Protein AF-G6EKK3-F1 (afdb_monomer_lite)

Radius of gyration: 26.15 Å; chains: 1; bounding box: 68×59×56 Å

Structure (mmCIF, N/CA/C/O backbone):
data_AF-G6EKK3-F1
#
_entry.id   AF-G6EKK3-F1
#
loop_
_atom_site.group_PDB
_atom_site.id
_atom_site.type_symbol
_atom_site.label_atom_id
_atom_site.label_alt_id
_atom_site.label_comp_id
_atom_site.label_asym_id
_atom_site.label_entity_id
_atom_site.label_seq_id
_atom_site.pdbx_PDB_ins_code
_atom_site.Cartn_x
_atom_site.Cartn_y
_atom_site.Cartn_z
_atom_site.occupancy
_atom_site.B_iso_or_equiv
_atom_site.auth_seq_id
_atom_site.auth_comp_id
_atom_site.auth_asym_id
_atom_site.auth_atom_id
_atom_site.pdbx_PDB_model_num
ATOM 1 N N . MET A 1 1 ? 47.382 -38.729 -38.439 1.00 55.81 1 MET A N 1
ATOM 2 C CA . MET A 1 1 ? 46.776 -38.852 -37.089 1.00 55.81 1 MET A CA 1
ATOM 3 C C . MET A 1 1 ? 47.031 -37.644 -36.175 1.00 55.81 1 MET A C 1
ATOM 5 O O . MET A 1 1 ? 46.076 -37.179 -35.570 1.00 55.81 1 MET A O 1
ATOM 9 N N . ARG A 1 2 ? 48.251 -37.071 -36.107 1.00 56.81 2 ARG A N 1
ATOM 10 C CA . ARG A 1 2 ? 48.553 -35.862 -35.292 1.00 56.81 2 ARG A CA 1
ATOM 11 C C . ARG A 1 2 ? 47.675 -34.636 -35.602 1.00 56.81 2 ARG A C 1
ATOM 13 O O . ARG A 1 2 ? 47.200 -33.992 -34.679 1.00 56.81 2 ARG A O 1
ATOM 20 N N . LEU A 1 3 ? 47.408 -34.365 -36.882 1.00 59.78 3 LEU A N 1
ATOM 21 C CA . LEU A 1 3 ? 46.622 -33.201 -37.328 1.00 59.78 3 LEU A CA 1
ATOM 22 C C . LEU A 1 3 ? 45.152 -33.227 -36.872 1.00 59.78 3 LEU A C 1
ATOM 24 O O . LEU A 1 3 ? 44.585 -32.183 -36.572 1.00 59.78 3 LEU A O 1
ATOM 28 N N . GLN A 1 4 ? 44.540 -34.412 -36.777 1.00 59.12 4 GLN A N 1
ATOM 29 C CA . GLN A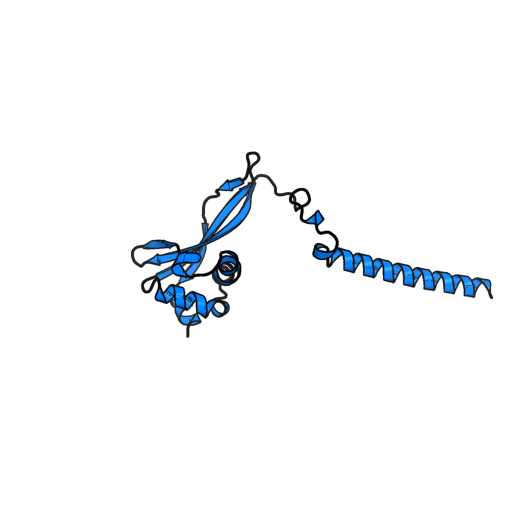 1 4 ? 43.169 -34.530 -36.269 1.00 59.12 4 GLN A CA 1
ATOM 30 C C . GLN A 1 4 ? 43.112 -34.319 -34.753 1.00 59.12 4 GLN A C 1
ATOM 32 O O . GLN A 1 4 ? 42.214 -33.640 -34.271 1.00 59.12 4 GLN A O 1
ATOM 37 N N . LEU A 1 5 ? 44.101 -34.825 -34.011 1.00 63.72 5 LEU A N 1
ATOM 38 C CA . LEU A 1 5 ? 44.211 -34.634 -32.561 1.00 63.72 5 LEU A CA 1
ATOM 39 C C . LEU A 1 5 ? 44.364 -33.153 -32.176 1.00 63.72 5 LEU A C 1
ATOM 41 O O . LEU A 1 5 ? 43.726 -32.700 -31.229 1.00 63.72 5 LEU A O 1
ATOM 45 N N . GLU A 1 6 ? 45.152 -32.394 -32.939 1.00 68.38 6 GLU A N 1
ATOM 46 C CA . GLU A 1 6 ? 45.276 -30.937 -32.800 1.00 68.38 6 GLU A CA 1
ATOM 47 C C . GLU A 1 6 ? 43.931 -30.236 -33.059 1.00 68.38 6 GLU A C 1
ATOM 49 O O . GLU A 1 6 ? 43.474 -29.451 -32.231 1.00 68.38 6 GLU A O 1
ATOM 54 N N . LEU A 1 7 ? 43.226 -30.585 -34.144 1.00 70.75 7 LEU A N 1
ATOM 55 C CA . LEU A 1 7 ? 41.914 -30.001 -34.460 1.00 70.75 7 LEU A CA 1
ATOM 56 C C . LEU A 1 7 ? 40.865 -30.250 -33.362 1.00 70.75 7 LEU A C 1
ATOM 58 O O . LEU A 1 7 ? 40.086 -29.353 -33.037 1.00 70.75 7 LEU A O 1
ATOM 62 N N . TYR A 1 8 ? 40.838 -31.453 -32.783 1.00 76.44 8 TYR A N 1
ATOM 63 C CA . TYR A 1 8 ? 39.940 -31.780 -31.671 1.00 76.44 8 TYR A CA 1
ATOM 64 C C . TYR A 1 8 ? 40.278 -30.980 -30.408 1.00 76.44 8 TYR A C 1
ATOM 66 O O . TYR A 1 8 ? 39.366 -30.498 -29.736 1.00 76.44 8 TYR A O 1
ATOM 74 N N . ARG A 1 9 ? 41.568 -30.772 -30.116 1.00 74.81 9 ARG A N 1
ATOM 75 C CA . ARG A 1 9 ? 42.021 -29.924 -29.002 1.00 74.81 9 ARG A CA 1
ATOM 76 C C . ARG A 1 9 ? 41.597 -28.470 -29.184 1.00 74.81 9 ARG A C 1
ATOM 78 O O . ARG A 1 9 ? 41.056 -27.889 -28.247 1.00 74.81 9 ARG A O 1
ATOM 85 N N . PHE A 1 10 ? 41.763 -27.911 -30.385 1.00 82.12 10 PHE A N 1
ATOM 86 C CA . PHE A 1 10 ? 41.310 -26.551 -30.693 1.00 82.12 10 PHE A CA 1
ATOM 87 C C . PHE A 1 10 ? 39.795 -26.405 -30.547 1.00 82.12 10 PHE A C 1
ATOM 89 O O . PHE A 1 10 ? 39.340 -25.473 -29.893 1.00 82.12 10 PHE A O 1
ATOM 96 N N . ARG A 1 11 ? 39.005 -27.349 -31.075 1.00 84.50 11 ARG A N 1
ATOM 97 C CA . ARG A 1 11 ? 37.538 -27.323 -30.938 1.00 84.50 11 ARG A CA 1
ATOM 98 C C . ARG A 1 11 ? 37.087 -27.386 -29.481 1.00 84.50 11 ARG A C 1
ATOM 100 O O . ARG A 1 11 ? 36.161 -26.674 -29.106 1.00 84.50 11 ARG A O 1
ATOM 107 N N . LEU A 1 12 ? 37.747 -28.207 -28.666 1.00 86.69 12 LEU A N 1
ATOM 108 C CA . LEU A 1 12 ? 37.435 -28.332 -27.245 1.00 86.69 12 LEU A CA 1
ATOM 109 C C . LEU A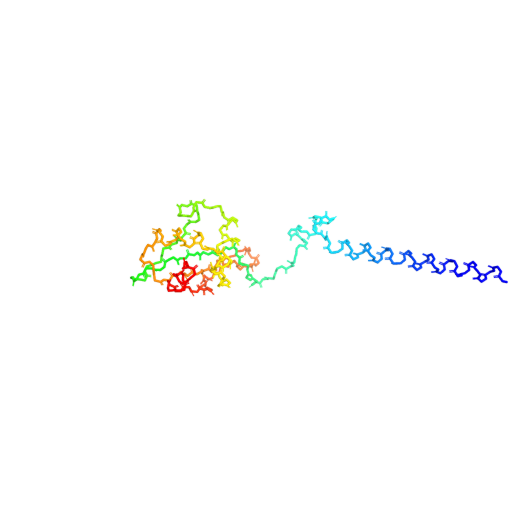 1 12 ? 37.779 -27.044 -26.481 1.00 86.69 12 LEU A C 1
ATOM 111 O O . LEU A 1 12 ? 36.961 -26.559 -25.706 1.00 86.69 12 LEU A O 1
ATOM 115 N N . LEU A 1 13 ? 38.942 -26.448 -26.759 1.00 86.75 13 LEU A N 1
ATOM 116 C CA . LEU A 1 13 ? 39.338 -25.148 -26.210 1.00 86.75 13 LEU A CA 1
ATOM 117 C C . LEU A 1 13 ? 38.360 -24.038 -26.607 1.00 86.75 13 LEU A C 1
ATOM 119 O O . LEU A 1 13 ? 37.909 -23.286 -25.747 1.00 86.75 13 LEU A O 1
ATOM 123 N N . SER A 1 14 ? 37.979 -23.960 -27.884 1.00 87.06 14 SER A N 1
ATOM 124 C CA . SER A 1 14 ? 36.991 -22.987 -28.357 1.00 87.06 14 SER A CA 1
ATOM 125 C C . SER A 1 14 ? 35.638 -23.169 -27.675 1.00 87.06 14 SER A C 1
ATOM 127 O O . SER A 1 14 ? 35.024 -22.181 -27.281 1.00 87.06 14 SER A O 1
ATOM 129 N N . LEU A 1 15 ? 35.187 -24.412 -27.482 1.00 92.00 15 LEU A N 1
ATOM 130 C CA . LEU A 1 15 ? 33.930 -24.702 -26.794 1.00 92.00 15 LEU A CA 1
ATOM 131 C C . LEU A 1 15 ? 33.969 -24.235 -25.335 1.00 92.00 15 LEU A C 1
ATOM 133 O O . LEU A 1 15 ? 33.023 -23.596 -24.885 1.00 92.00 15 LEU A O 1
ATOM 137 N N . VAL A 1 16 ? 35.075 -24.476 -24.624 1.00 91.38 16 VAL A N 1
ATOM 138 C CA . VAL A 1 16 ? 35.270 -23.989 -23.248 1.00 91.38 16 VAL A CA 1
ATOM 139 C C . VAL A 1 16 ? 35.257 -22.461 -23.197 1.00 91.38 16 VAL A C 1
ATOM 141 O O . VAL A 1 16 ? 34.571 -21.891 -22.353 1.00 91.38 16 VAL A O 1
ATOM 144 N N . ILE A 1 17 ? 35.952 -21.790 -24.119 1.00 90.62 17 ILE A N 1
ATOM 145 C CA . ILE A 1 17 ? 35.976 -20.321 -24.191 1.00 90.62 17 ILE A CA 1
ATOM 146 C C . ILE A 1 17 ? 34.566 -19.764 -24.422 1.00 90.62 17 ILE A C 1
ATOM 148 O O . ILE A 1 17 ? 34.153 -18.851 -23.711 1.00 90.62 17 ILE A O 1
ATOM 152 N N . ILE A 1 18 ? 33.802 -20.330 -25.362 1.00 94.25 18 ILE A N 1
ATOM 153 C CA . ILE A 1 18 ? 32.420 -19.905 -25.639 1.00 94.25 18 ILE A CA 1
ATOM 154 C C . ILE A 1 18 ? 31.537 -20.081 -24.397 1.00 94.25 18 ILE A C 1
ATOM 156 O O . ILE A 1 18 ? 30.744 -19.197 -24.080 1.00 94.25 18 ILE A O 1
ATOM 160 N N . LEU A 1 19 ? 31.694 -21.188 -23.668 1.00 92.88 19 LEU A N 1
ATOM 161 C CA . LEU A 1 19 ? 30.924 -21.470 -22.455 1.00 92.88 19 LEU A CA 1
ATOM 162 C C . LEU A 1 19 ? 31.240 -20.467 -21.336 1.00 92.88 19 LEU A C 1
ATOM 164 O O . LEU A 1 19 ? 30.325 -19.946 -20.699 1.00 92.88 19 LEU A O 1
ATOM 168 N N . VAL A 1 20 ? 32.523 -20.148 -21.137 1.00 91.81 20 VAL A N 1
ATOM 169 C CA . VAL A 1 20 ? 32.968 -19.147 -20.156 1.00 91.81 20 VAL A CA 1
ATOM 170 C C . VAL A 1 20 ? 32.465 -17.753 -20.529 1.00 91.81 20 VAL A C 1
ATOM 172 O O . VAL A 1 20 ? 31.910 -17.066 -19.675 1.00 91.81 20 VAL A O 1
ATOM 175 N N . LEU A 1 21 ? 32.593 -17.348 -21.796 1.00 89.44 21 LEU A N 1
ATOM 176 C CA . LEU A 1 21 ? 32.102 -16.051 -22.270 1.00 89.44 21 LEU A CA 1
ATOM 177 C C . LEU A 1 21 ? 30.576 -15.946 -22.154 1.00 89.44 21 LEU A C 1
ATOM 179 O O . LEU A 1 21 ? 30.064 -14.915 -21.725 1.00 89.44 21 LEU A O 1
ATOM 183 N N . GLY A 1 22 ? 29.844 -17.018 -22.469 1.00 89.56 22 GLY A N 1
ATOM 184 C CA . GLY A 1 22 ? 28.393 -17.081 -22.292 1.00 89.56 22 GLY A CA 1
ATOM 185 C C . GLY A 1 22 ? 27.980 -16.953 -20.824 1.00 89.56 22 GLY A C 1
ATOM 186 O O . GLY A 1 22 ? 27.094 -16.164 -20.498 1.00 89.56 22 GLY A O 1
ATOM 187 N N . ALA A 1 23 ? 28.662 -17.663 -19.920 1.00 85.06 23 ALA A N 1
ATOM 188 C CA . ALA A 1 23 ? 28.421 -17.559 -18.482 1.00 85.06 23 ALA A CA 1
ATOM 189 C C . ALA A 1 23 ? 28.729 -16.151 -17.944 1.00 85.06 23 ALA A C 1
ATOM 191 O O . ALA A 1 23 ? 27.956 -15.619 -17.147 1.00 85.06 23 ALA A O 1
ATOM 192 N N . GLN A 1 24 ? 29.815 -15.522 -18.410 1.00 80.44 24 GLN A N 1
ATOM 193 C CA . GLN A 1 24 ? 30.160 -14.138 -18.071 1.00 80.44 24 GLN A CA 1
ATOM 194 C C . GLN A 1 24 ? 29.097 -13.154 -18.563 1.00 80.44 24 GLN A C 1
ATOM 196 O O . GLN A 1 24 ? 28.664 -12.305 -17.790 1.00 80.44 24 GLN A O 1
ATOM 201 N N . LEU A 1 25 ? 28.621 -13.301 -19.803 1.00 80.88 25 LEU A N 1
ATOM 202 C CA . LEU A 1 25 ? 27.566 -12.459 -20.368 1.00 80.88 25 LEU A CA 1
ATOM 203 C C .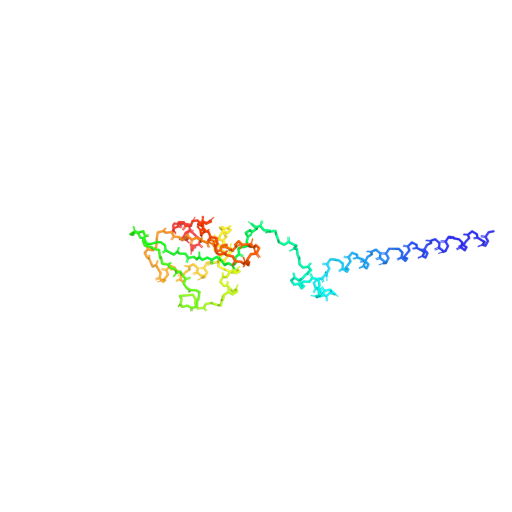 LEU A 1 25 ? 26.287 -12.537 -19.516 1.00 80.88 25 LEU A C 1
ATOM 205 O O . LEU A 1 25 ? 25.763 -11.513 -19.080 1.00 80.88 25 LEU A O 1
ATOM 209 N N . ILE A 1 26 ? 25.822 -13.753 -19.212 1.00 80.44 26 ILE A N 1
ATOM 210 C CA . ILE A 1 26 ? 24.620 -13.974 -18.397 1.00 80.44 26 ILE A CA 1
ATOM 211 C C . ILE A 1 26 ? 24.805 -13.396 -16.987 1.00 80.44 26 ILE A C 1
ATOM 213 O O . ILE A 1 26 ? 23.909 -12.726 -16.474 1.00 80.44 26 ILE A O 1
ATOM 217 N N . ALA A 1 27 ? 25.971 -13.598 -16.367 1.00 74.56 27 ALA A N 1
ATOM 218 C CA . ALA A 1 27 ? 26.268 -13.060 -15.041 1.00 74.56 27 ALA A CA 1
ATOM 219 C C . ALA A 1 27 ? 26.304 -11.521 -15.022 1.00 74.56 27 ALA A C 1
ATOM 221 O O . ALA A 1 27 ? 25.773 -10.910 -14.090 1.00 74.56 27 ALA A O 1
ATOM 222 N N . SER A 1 28 ? 26.880 -10.899 -16.055 1.00 64.44 28 SER A N 1
ATOM 223 C CA . SER A 1 28 ? 26.965 -9.444 -16.207 1.00 64.44 28 SER A CA 1
ATOM 224 C C . SER A 1 28 ? 25.595 -8.788 -16.387 1.00 64.44 28 SER A C 1
ATOM 226 O O . SER A 1 28 ? 25.342 -7.759 -15.760 1.00 64.44 28 SER A O 1
ATOM 228 N N . PHE A 1 29 ? 24.687 -9.386 -17.166 1.00 66.25 29 PHE A N 1
ATOM 229 C CA . PHE A 1 29 ? 23.319 -8.868 -17.315 1.00 66.25 29 PHE A CA 1
ATOM 230 C C . PHE A 1 29 ? 22.411 -9.224 -16.128 1.00 66.25 29 PHE A C 1
ATOM 232 O O . PHE A 1 29 ? 21.579 -8.409 -15.735 1.00 66.25 29 PHE A O 1
ATOM 239 N N . GLY A 1 30 ? 22.605 -10.383 -15.490 1.00 61.94 30 GLY A N 1
ATOM 240 C CA . GLY A 1 30 ? 21.863 -10.775 -14.285 1.00 61.94 30 GLY A CA 1
ATOM 241 C C . GLY A 1 30 ? 22.171 -9.905 -13.058 1.00 61.94 30 GLY A C 1
ATOM 242 O O . GLY A 1 30 ? 21.322 -9.746 -12.186 1.00 61.94 30 GLY A O 1
ATOM 243 N N . HIS A 1 31 ? 23.359 -9.290 -13.010 1.00 56.53 31 HIS A N 1
ATOM 244 C CA . HIS A 1 31 ? 23.789 -8.363 -11.955 1.00 56.53 31 HIS A CA 1
ATOM 245 C C . HIS A 1 31 ? 24.075 -6.954 -12.496 1.00 56.53 31 HIS A C 1
ATOM 247 O O . HIS A 1 31 ? 24.997 -6.281 -12.021 1.00 56.53 31 HIS A O 1
ATOM 253 N N . ALA A 1 32 ? 23.279 -6.480 -13.461 1.00 56.91 32 ALA A N 1
ATOM 254 C CA . ALA A 1 32 ? 23.441 -5.154 -14.068 1.00 56.91 32 ALA A CA 1
ATOM 255 C C . ALA A 1 32 ? 23.566 -4.019 -13.028 1.00 56.91 32 ALA A C 1
ATOM 257 O O . ALA A 1 32 ? 24.320 -3.070 -13.221 1.00 56.91 32 ALA A O 1
ATOM 258 N N . ASN A 1 33 ? 22.913 -4.171 -11.871 1.00 55.69 33 ASN A N 1
ATOM 259 C CA . ASN A 1 33 ? 22.955 -3.224 -10.755 1.00 55.69 33 ASN A CA 1
ATOM 260 C C . ASN A 1 33 ? 24.347 -3.037 -10.109 1.00 55.69 33 ASN A C 1
ATOM 262 O O . ASN A 1 33 ? 24.604 -1.993 -9.520 1.00 55.69 33 ASN A O 1
ATOM 266 N N . ARG A 1 34 ? 25.247 -4.032 -10.183 1.00 59.50 34 ARG A N 1
ATOM 267 C CA . ARG A 1 34 ? 26.566 -3.980 -9.519 1.00 59.50 34 ARG A CA 1
ATOM 268 C C . ARG A 1 34 ? 27.693 -3.532 -10.446 1.00 59.50 34 ARG A C 1
ATOM 270 O O . ARG A 1 34 ? 28.602 -2.844 -9.995 1.00 59.50 34 ARG A O 1
ATOM 277 N N . PHE A 1 35 ? 27.648 -3.934 -11.715 1.00 61.22 35 PHE A N 1
ATOM 278 C CA . PHE A 1 35 ? 28.732 -3.689 -12.676 1.00 61.22 35 PHE A CA 1
ATOM 279 C C . PHE A 1 35 ? 28.455 -2.523 -13.629 1.00 61.22 35 PHE A C 1
ATOM 281 O O . PHE A 1 35 ? 29.393 -1.970 -14.196 1.00 61.22 35 PHE A O 1
ATOM 288 N N . PHE A 1 36 ? 27.192 -2.109 -13.765 1.00 64.69 36 PHE A N 1
ATOM 289 C CA . PHE A 1 36 ? 26.786 -1.007 -14.635 1.00 64.69 36 PHE A CA 1
ATOM 290 C C . PHE A 1 36 ? 25.942 0.019 -13.863 1.00 64.69 36 PHE A C 1
ATOM 292 O O . PHE A 1 36 ? 24.765 0.219 -14.176 1.00 64.69 36 PHE A O 1
ATOM 299 N N . PRO A 1 37 ? 26.520 0.712 -12.861 1.00 58.69 37 PRO A N 1
ATOM 300 C CA . PRO A 1 37 ? 25.778 1.682 -12.050 1.00 58.69 37 PRO A CA 1
ATOM 301 C C . PRO A 1 37 ? 25.235 2.860 -12.878 1.00 58.69 37 PRO A C 1
ATOM 303 O O . PRO A 1 37 ? 24.301 3.534 -12.460 1.00 58.69 37 PRO A O 1
ATOM 306 N N . PHE A 1 38 ? 25.785 3.096 -14.073 1.00 64.56 38 PHE A N 1
ATOM 307 C CA . PHE A 1 38 ? 25.362 4.166 -14.973 1.00 64.56 38 PHE A CA 1
ATOM 308 C C . PHE A 1 38 ? 24.123 3.829 -15.813 1.00 64.56 38 PHE A C 1
ATOM 310 O O . PHE A 1 38 ? 23.464 4.752 -16.279 1.00 64.56 38 PHE A O 1
ATOM 317 N N . MET A 1 39 ? 23.752 2.554 -15.995 1.00 58.09 39 MET A N 1
ATOM 318 C CA . MET A 1 39 ? 22.507 2.220 -16.713 1.00 58.09 39 MET A CA 1
ATOM 319 C C . MET A 1 39 ? 21.249 2.626 -15.931 1.00 58.09 39 MET A C 1
ATOM 321 O O . MET A 1 39 ? 20.164 2.686 -16.493 1.00 58.09 39 MET A O 1
ATOM 325 N N . TRP A 1 40 ? 21.404 2.956 -14.648 1.00 52.56 40 TRP A N 1
ATOM 326 C CA . TRP A 1 40 ? 20.347 3.486 -13.787 1.00 52.56 40 TRP A CA 1
ATOM 327 C C . TRP A 1 40 ? 20.275 5.013 -13.784 1.00 52.56 40 TRP A C 1
ATOM 329 O O . TRP A 1 40 ? 19.450 5.581 -13.068 1.00 52.56 40 TRP A O 1
ATOM 339 N N . TYR A 1 41 ? 21.127 5.701 -14.555 1.00 58.88 41 TYR A N 1
ATOM 340 C CA . TYR A 1 41 ? 20.988 7.146 -14.697 1.00 58.88 41 TYR A CA 1
ATOM 341 C C . TYR A 1 41 ? 19.641 7.474 -15.351 1.00 58.88 41 TYR A C 1
ATOM 343 O O . TYR A 1 41 ? 19.270 6.806 -16.315 1.00 58.88 41 TYR A O 1
ATOM 351 N N . PRO A 1 42 ? 18.951 8.544 -14.914 1.00 56.69 42 PRO A N 1
ATOM 352 C CA . PRO A 1 42 ? 17.660 8.945 -15.478 1.00 56.69 42 PRO A CA 1
ATOM 353 C C . PRO A 1 42 ? 17.684 9.127 -17.003 1.00 56.69 42 PRO A C 1
ATOM 355 O O . PRO A 1 42 ? 16.664 8.968 -17.657 1.00 56.69 42 PRO A O 1
ATOM 358 N N . MET A 1 43 ? 18.856 9.431 -17.569 1.00 55.78 43 MET A N 1
ATOM 359 C CA . MET A 1 43 ? 19.073 9.581 -19.010 1.00 55.78 43 MET A CA 1
ATOM 360 C C . MET A 1 43 ? 19.025 8.252 -19.795 1.00 55.78 43 MET A C 1
ATOM 362 O O . MET A 1 43 ? 18.780 8.274 -20.995 1.00 55.78 43 MET A O 1
ATOM 366 N N . TYR A 1 44 ? 19.263 7.113 -19.135 1.00 53.31 44 TYR A N 1
ATOM 367 C CA . TYR A 1 44 ? 19.283 5.762 -19.725 1.00 53.31 44 TYR A CA 1
ATOM 368 C C . TYR A 1 44 ? 18.223 4.821 -19.134 1.00 53.31 44 TYR A C 1
ATOM 370 O O . TYR A 1 44 ? 18.080 3.688 -19.594 1.00 53.31 44 TYR A O 1
ATOM 378 N N . ALA A 1 45 ? 17.498 5.272 -18.108 1.00 56.59 45 ALA A N 1
ATOM 379 C CA . ALA A 1 45 ? 16.352 4.563 -17.565 1.00 56.59 45 ALA A CA 1
ATOM 380 C C . ALA A 1 45 ? 15.241 4.453 -18.623 1.00 56.59 45 ALA A C 1
ATOM 382 O O . ALA A 1 45 ? 15.216 5.208 -19.595 1.00 56.59 45 ALA A O 1
ATOM 383 N N . THR A 1 46 ? 14.333 3.493 -18.433 1.00 56.97 46 THR A N 1
ATOM 384 C CA . THR A 1 46 ? 13.180 3.246 -19.307 1.00 56.97 46 THR A CA 1
ATOM 385 C C . THR A 1 46 ? 12.539 4.561 -19.752 1.00 56.97 46 THR A C 1
ATOM 387 O O . THR A 1 46 ? 12.199 5.395 -18.915 1.00 56.97 46 THR A O 1
ATOM 390 N N . ALA A 1 47 ? 12.406 4.757 -21.067 1.00 59.09 47 ALA A N 1
ATOM 391 C CA . ALA A 1 47 ? 11.803 5.964 -21.613 1.00 59.09 47 ALA A CA 1
ATOM 392 C C . ALA A 1 47 ? 10.353 6.052 -21.133 1.00 59.09 47 ALA A C 1
ATOM 394 O O . ALA A 1 47 ? 9.522 5.237 -21.534 1.00 59.09 47 ALA A O 1
ATOM 395 N N . HIS A 1 48 ? 10.074 7.017 -20.260 1.00 62.31 48 HIS A N 1
ATOM 396 C CA . HIS A 1 48 ? 8.713 7.293 -19.843 1.00 62.31 48 HIS A CA 1
ATOM 397 C C . HIS A 1 48 ? 8.016 8.145 -20.901 1.00 62.31 48 HIS A C 1
ATOM 399 O O . HIS A 1 48 ? 8.578 9.135 -21.383 1.00 62.31 48 HIS A O 1
ATOM 405 N N . PHE A 1 49 ? 6.804 7.756 -21.280 1.00 65.62 49 PHE A N 1
ATOM 406 C CA . PHE A 1 49 ? 6.064 8.420 -22.350 1.00 65.62 49 PHE A CA 1
ATOM 407 C C . PHE A 1 49 ? 5.157 9.531 -21.811 1.00 65.62 49 PHE A C 1
ATOM 409 O O . PHE A 1 49 ? 4.719 9.514 -20.662 1.00 65.62 49 PHE A O 1
ATOM 416 N N . ASP A 1 50 ? 4.867 10.514 -22.662 1.00 61.19 50 ASP A N 1
ATOM 417 C CA . ASP A 1 50 ? 3.898 11.572 -22.364 1.00 61.19 50 ASP A CA 1
ATOM 418 C C . ASP A 1 50 ? 2.530 10.944 -22.036 1.00 61.19 50 ASP A C 1
ATOM 420 O O . ASP A 1 50 ? 2.003 10.147 -22.815 1.00 61.19 50 ASP A O 1
ATOM 424 N N . GLY A 1 51 ? 1.980 11.268 -20.865 1.00 68.00 51 GLY A N 1
ATOM 425 C CA . GLY A 1 51 ? 0.755 10.668 -20.330 1.00 68.00 51 GLY A CA 1
ATOM 426 C C . GLY A 1 51 ? 0.964 9.447 -19.425 1.00 68.00 51 GLY A C 1
ATOM 427 O O . GLY A 1 51 ? -0.008 8.951 -18.850 1.00 68.00 51 GLY A O 1
ATOM 428 N N . GLU A 1 52 ? 2.198 8.971 -19.246 1.00 73.25 52 GLU A N 1
ATOM 429 C CA . GLU A 1 52 ? 2.492 7.866 -18.334 1.00 73.25 52 GLU A CA 1
ATOM 430 C C . GLU A 1 52 ? 2.279 8.275 -16.871 1.00 73.25 52 GLU A C 1
ATOM 432 O O . GLU A 1 52 ? 2.694 9.352 -16.429 1.00 73.25 52 GLU A O 1
ATOM 437 N N . ARG A 1 53 ? 1.614 7.395 -16.114 1.00 73.88 53 ARG A N 1
ATOM 438 C CA . ARG A 1 53 ? 1.355 7.567 -14.684 1.00 73.88 53 ARG A CA 1
ATOM 439 C C . ARG A 1 53 ? 2.443 6.885 -13.871 1.00 73.88 53 ARG A C 1
ATOM 441 O O . ARG A 1 53 ? 2.609 5.672 -13.943 1.00 73.88 53 ARG A O 1
ATOM 448 N N . ILE A 1 54 ? 3.122 7.668 -13.047 1.00 71.38 54 ILE A N 1
ATOM 449 C CA . ILE A 1 54 ? 4.080 7.190 -12.059 1.00 71.38 54 ILE A CA 1
ATOM 450 C C . ILE A 1 54 ? 3.456 7.322 -10.680 1.00 71.38 54 ILE A C 1
ATOM 452 O O . ILE A 1 54 ? 3.133 8.424 -10.245 1.00 71.38 54 ILE A O 1
ATOM 456 N N . ASN A 1 55 ? 3.341 6.210 -9.964 1.00 71.50 55 ASN A N 1
ATOM 457 C CA . ASN A 1 55 ? 2.924 6.227 -8.567 1.00 71.50 55 ASN A CA 1
ATOM 458 C C . ASN A 1 55 ? 4.096 6.659 -7.693 1.00 71.50 55 ASN A C 1
ATOM 460 O O . ASN A 1 55 ? 5.097 5.947 -7.581 1.00 71.50 55 ASN A O 1
ATOM 464 N N . VAL A 1 56 ? 3.983 7.853 -7.115 1.00 71.19 56 VAL A N 1
ATOM 465 C CA . VAL A 1 56 ? 5.079 8.486 -6.369 1.00 71.19 56 VAL A CA 1
ATOM 466 C C . VAL A 1 56 ? 5.001 8.154 -4.888 1.00 71.19 56 VAL A C 1
ATOM 468 O O . VAL A 1 56 ? 6.020 7.908 -4.247 1.00 71.19 56 VAL A O 1
ATOM 471 N N . GLU A 1 57 ? 3.790 8.137 -4.346 1.00 78.31 57 GLU A N 1
ATOM 472 C CA . GLU A 1 57 ? 3.532 7.931 -2.928 1.00 78.31 57 GLU A CA 1
ATOM 473 C C . GLU A 1 57 ? 2.136 7.332 -2.759 1.00 78.31 57 GLU A C 1
ATOM 475 O O . GLU A 1 57 ? 1.187 7.762 -3.414 1.00 78.31 57 GLU A O 1
ATOM 480 N N . HIS A 1 58 ? 2.001 6.366 -1.855 1.00 88.25 58 HIS A N 1
ATOM 481 C CA . HIS A 1 58 ? 0.694 5.920 -1.396 1.00 88.25 58 HIS A CA 1
ATOM 482 C C . HIS A 1 58 ? 0.344 6.659 -0.109 1.00 88.25 58 HIS A C 1
ATOM 484 O O . HIS A 1 58 ? 1.151 6.705 0.814 1.00 88.25 58 HIS A O 1
ATOM 490 N N . ARG A 1 59 ? -0.865 7.205 -0.017 1.00 90.12 59 ARG A N 1
ATOM 491 C CA . ARG A 1 59 ? -1.368 7.854 1.196 1.00 90.12 59 ARG A CA 1
ATOM 492 C C . ARG A 1 59 ? -2.444 7.007 1.830 1.00 90.12 59 ARG A C 1
ATOM 494 O O . ARG A 1 59 ? -3.319 6.496 1.146 1.00 90.12 59 ARG A O 1
ATOM 501 N N . ILE A 1 60 ? -2.395 6.879 3.146 1.00 93.00 60 ILE A N 1
ATOM 502 C CA . ILE A 1 60 ? -3.360 6.076 3.891 1.00 93.00 60 ILE A CA 1
ATOM 503 C C . ILE A 1 60 ? -4.230 7.010 4.712 1.00 93.00 60 ILE A C 1
ATOM 505 O O . ILE A 1 60 ? -3.727 7.864 5.444 1.00 93.00 60 ILE A O 1
ATOM 509 N N . TYR A 1 61 ? -5.536 6.827 4.585 1.00 94.31 61 TYR A N 1
ATOM 510 C CA . TYR A 1 61 ? -6.544 7.575 5.308 1.00 94.31 61 TYR A CA 1
ATOM 511 C C . TYR A 1 61 ? -7.346 6.631 6.196 1.00 94.31 61 TYR A C 1
ATOM 513 O O . TYR A 1 61 ? -7.873 5.629 5.719 1.00 94.31 61 TYR A O 1
ATOM 521 N N . ALA A 1 62 ? -7.460 6.966 7.476 1.00 95.06 62 ALA A N 1
ATOM 522 C CA . ALA A 1 62 ? -8.434 6.368 8.373 1.00 95.06 62 ALA A CA 1
ATOM 523 C C . ALA A 1 62 ? -9.754 7.132 8.225 1.00 95.06 62 ALA A C 1
ATOM 525 O O . ALA A 1 62 ? -9.805 8.343 8.456 1.00 95.06 62 ALA A O 1
ATOM 526 N N . VAL A 1 63 ? -10.807 6.440 7.800 1.00 95.62 63 VAL A N 1
ATOM 527 C CA . VAL A 1 63 ? -12.136 7.030 7.616 1.00 95.62 63 VAL A CA 1
ATOM 528 C C . VAL A 1 63 ? -12.927 6.846 8.898 1.00 95.62 63 VAL A C 1
ATOM 530 O O . VAL A 1 63 ? -13.008 5.736 9.421 1.00 95.62 63 VAL A O 1
ATOM 533 N N . ALA A 1 64 ? -13.474 7.928 9.434 1.00 93.88 64 ALA A N 1
ATOM 534 C CA . ALA A 1 64 ? -14.326 7.897 10.613 1.00 93.88 64 ALA A CA 1
ATOM 535 C C . ALA A 1 64 ? -15.802 7.637 10.232 1.00 93.88 64 ALA A C 1
ATOM 537 O O . ALA A 1 64 ? -16.169 7.732 9.058 1.00 93.88 64 ALA A O 1
ATOM 538 N N . PRO A 1 65 ? -16.680 7.302 11.199 1.00 92.00 65 PRO A N 1
ATOM 539 C CA . PRO A 1 65 ? -18.077 6.956 10.922 1.00 92.00 65 PRO A CA 1
ATOM 540 C C . PRO A 1 65 ? -18.895 8.115 10.339 1.00 92.00 65 PRO A C 1
ATOM 542 O O . PRO A 1 65 ? -19.912 7.889 9.692 1.00 92.00 65 PRO A O 1
ATOM 545 N N . ASP A 1 66 ? -18.446 9.351 10.558 1.00 90.69 66 ASP A N 1
ATOM 546 C CA . ASP A 1 66 ? -19.012 10.576 9.988 1.00 90.69 66 ASP A CA 1
ATOM 547 C C . ASP A 1 66 ? -18.576 10.825 8.529 1.00 90.69 66 ASP A C 1
ATOM 549 O O . ASP A 1 66 ? -18.990 11.806 7.915 1.00 90.69 66 ASP A O 1
ATOM 553 N N . GLY A 1 67 ? -17.739 9.946 7.966 1.00 88.94 67 GLY A N 1
ATOM 554 C CA . GLY A 1 67 ? -17.170 10.067 6.625 1.00 88.94 67 GLY A CA 1
ATOM 555 C C . GLY A 1 67 ? -15.944 10.979 6.547 1.00 88.94 67 GLY A C 1
ATOM 556 O O . GLY A 1 67 ? -15.387 11.160 5.460 1.00 88.94 67 GLY A O 1
ATOM 557 N N . SER A 1 68 ? -15.489 11.549 7.668 1.00 92.00 68 SER A N 1
ATOM 558 C CA . SER A 1 68 ? -14.269 12.351 7.688 1.00 92.00 68 SER A CA 1
ATOM 559 C C . SER A 1 68 ? -13.037 11.468 7.459 1.00 92.00 68 SER A C 1
ATOM 561 O O . SER A 1 68 ? -12.942 10.333 7.929 1.00 92.00 68 SER A O 1
ATOM 563 N N . ARG A 1 69 ? -12.088 11.978 6.666 1.00 93.12 69 ARG A N 1
ATOM 564 C CA . ARG A 1 69 ? -10.879 11.249 6.263 1.00 93.12 69 ARG A CA 1
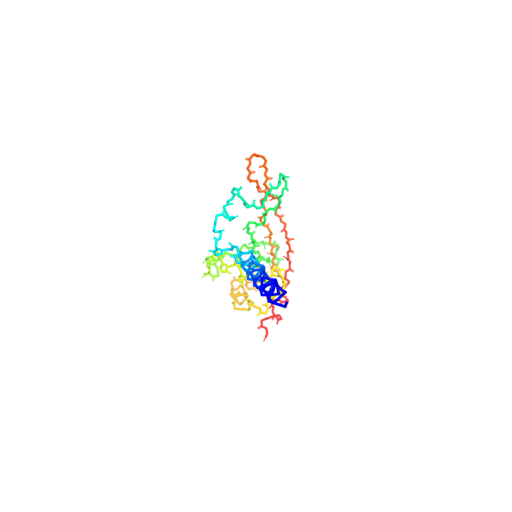ATOM 565 C C . ARG A 1 69 ? -9.678 11.830 6.989 1.00 93.12 69 ARG A C 1
ATOM 567 O O . ARG A 1 69 ? -9.283 12.968 6.731 1.00 93.12 69 ARG A O 1
ATOM 574 N N . HIS A 1 70 ? -9.062 11.038 7.855 1.00 93.12 70 HIS A N 1
ATOM 575 C CA . HIS A 1 70 ? -7.860 11.426 8.580 1.00 93.12 70 HIS A CA 1
ATOM 576 C C . HIS A 1 70 ? -6.632 10.803 7.936 1.00 93.12 70 HIS A C 1
ATOM 578 O O . HIS A 1 70 ? -6.508 9.583 7.870 1.00 93.12 70 HIS A O 1
ATOM 584 N N . TYR A 1 71 ? -5.715 11.641 7.461 1.00 92.19 71 TYR A N 1
ATOM 585 C CA . TYR A 1 71 ? -4.432 11.164 6.959 1.00 92.19 71 TYR A CA 1
ATOM 586 C C . TYR A 1 71 ? -3.622 10.545 8.102 1.00 92.19 71 TYR A C 1
ATOM 588 O O . TYR A 1 71 ? -3.452 11.183 9.142 1.00 92.19 71 TYR A O 1
ATOM 596 N N . VAL A 1 72 ? -3.139 9.319 7.897 1.00 92.38 72 VAL A N 1
ATOM 597 C CA . VAL A 1 72 ? -2.250 8.625 8.832 1.00 92.38 72 VAL A CA 1
ATOM 598 C C . VAL A 1 72 ? -0.827 9.094 8.555 1.00 92.38 72 VAL A C 1
ATOM 600 O O . VAL A 1 72 ? -0.188 8.625 7.609 1.00 92.38 72 VAL A O 1
ATOM 603 N N . ASP A 1 73 ? -0.335 10.033 9.362 1.00 90.00 73 ASP A N 1
ATOM 604 C CA . ASP A 1 73 ? 0.981 10.627 9.151 1.00 90.00 73 ASP A CA 1
ATOM 605 C C . ASP A 1 73 ? 2.095 9.654 9.596 1.00 90.00 73 ASP A C 1
ATOM 607 O O . ASP A 1 73 ? 2.157 9.268 10.772 1.00 90.00 73 ASP A O 1
ATOM 611 N N . PRO A 1 74 ? 3.018 9.262 8.695 1.00 89.12 74 PRO A N 1
ATOM 612 C CA . PRO A 1 74 ? 4.079 8.314 9.021 1.00 89.12 74 PRO A CA 1
ATOM 613 C C . PRO A 1 74 ? 4.979 8.770 10.174 1.00 89.12 74 PRO A C 1
ATOM 615 O O . PRO A 1 74 ? 5.345 7.969 11.033 1.00 89.12 74 PRO A O 1
ATOM 618 N N . ALA A 1 75 ? 5.332 10.055 10.210 1.00 88.50 75 ALA A N 1
ATOM 619 C CA . ALA A 1 75 ? 6.277 10.595 11.177 1.00 88.50 75 ALA A CA 1
ATOM 620 C C . ALA A 1 75 ? 5.586 10.914 12.505 1.00 88.50 75 ALA A C 1
ATOM 622 O O . ALA A 1 75 ? 6.121 10.611 13.574 1.00 88.50 75 ALA A O 1
ATOM 623 N N . ARG A 1 76 ? 4.392 11.511 12.445 1.00 88.69 76 ARG A N 1
ATOM 624 C CA . ARG A 1 76 ? 3.671 11.976 13.635 1.00 88.69 76 ARG A CA 1
ATOM 625 C C . ARG A 1 76 ? 2.894 10.863 14.331 1.00 88.69 76 ARG A C 1
ATOM 627 O O . ARG A 1 76 ? 2.932 10.794 15.560 1.00 88.69 76 ARG A O 1
ATOM 634 N N . ASP A 1 77 ? 2.195 10.024 13.575 1.00 89.44 77 ASP A N 1
ATOM 635 C CA . ASP A 1 77 ? 1.278 9.028 14.135 1.00 89.44 77 ASP A CA 1
ATOM 636 C C . ASP A 1 77 ? 1.944 7.659 14.277 1.00 89.44 77 ASP A C 1
ATOM 638 O O . ASP A 1 77 ? 1.763 6.989 15.292 1.00 89.44 77 ASP A O 1
ATOM 642 N N . LEU A 1 78 ? 2.777 7.272 13.306 1.00 88.50 78 LEU A N 1
ATOM 643 C CA . LEU A 1 78 ? 3.437 5.963 13.295 1.00 88.50 78 LEU A CA 1
ATOM 644 C C . LEU A 1 78 ? 4.903 6.000 13.747 1.00 88.50 78 LEU A C 1
ATOM 646 O O . LEU A 1 78 ? 5.476 4.950 14.027 1.00 88.50 78 LEU A O 1
ATOM 650 N N . ARG A 1 79 ? 5.522 7.186 13.845 1.00 89.88 79 ARG A N 1
ATOM 651 C CA . ARG A 1 79 ? 6.947 7.364 14.193 1.00 89.88 79 ARG A CA 1
ATOM 652 C C . ARG A 1 79 ? 7.889 6.510 13.332 1.00 89.88 79 ARG A C 1
ATOM 654 O O . ARG A 1 79 ? 8.905 6.006 13.815 1.00 89.88 79 ARG A O 1
ATOM 661 N N . ILE A 1 80 ? 7.554 6.342 12.056 1.00 89.12 80 ILE A N 1
ATOM 662 C CA . ILE A 1 80 ? 8.364 5.621 11.071 1.00 89.12 80 ILE A CA 1
ATOM 663 C C . ILE A 1 80 ? 8.807 6.560 9.954 1.00 89.12 80 ILE A C 1
ATOM 665 O O . ILE A 1 80 ? 8.121 7.519 9.606 1.00 89.12 80 ILE A O 1
ATOM 669 N N . ASP A 1 81 ? 9.968 6.271 9.373 1.00 90.50 81 ASP A N 1
ATOM 670 C CA . ASP A 1 81 ? 10.440 6.984 8.193 1.00 90.50 81 ASP A CA 1
ATOM 671 C C . ASP A 1 81 ? 9.626 6.616 6.942 1.00 90.50 81 ASP A C 1
ATOM 673 O O . ASP A 1 81 ? 8.987 5.561 6.866 1.00 90.50 81 ASP A O 1
ATOM 677 N N . PHE A 1 82 ? 9.706 7.483 5.932 1.00 85.75 82 PHE A N 1
ATOM 678 C CA . PHE A 1 82 ? 9.008 7.332 4.656 1.00 85.75 82 PHE A CA 1
ATOM 679 C C . PHE A 1 82 ? 9.263 5.974 3.978 1.00 85.75 82 PHE A C 1
ATOM 681 O O . PHE A 1 82 ? 8.336 5.341 3.475 1.00 85.75 82 PHE A O 1
ATOM 688 N N . TRP A 1 83 ? 10.502 5.469 3.992 1.00 85.62 83 TRP A N 1
ATOM 689 C CA . TRP A 1 83 ? 10.827 4.211 3.315 1.00 85.62 83 TRP A CA 1
ATOM 690 C C . TRP A 1 83 ? 10.219 3.006 4.022 1.00 85.62 83 TRP A C 1
ATOM 692 O O . TRP A 1 83 ? 9.758 2.067 3.362 1.00 85.62 83 TRP A O 1
ATOM 702 N N . ARG A 1 84 ? 10.211 3.015 5.360 1.00 89.31 84 ARG A N 1
ATOM 703 C CA . ARG A 1 84 ? 9.506 2.001 6.152 1.00 89.31 84 ARG A CA 1
ATOM 704 C C . ARG A 1 84 ? 8.005 2.092 5.950 1.00 89.31 84 ARG A C 1
ATOM 706 O O . ARG A 1 84 ? 7.387 1.047 5.788 1.00 89.31 84 ARG A O 1
ATOM 713 N N . TYR A 1 85 ? 7.439 3.289 5.904 1.00 91.50 85 TYR A N 1
ATOM 714 C CA . TYR A 1 85 ? 6.023 3.486 5.618 1.00 91.50 85 TYR A CA 1
ATOM 715 C C . TYR A 1 85 ? 5.621 2.883 4.268 1.00 91.50 85 TYR A C 1
ATOM 717 O O . TYR A 1 85 ? 4.780 1.989 4.214 1.00 91.50 85 TYR A O 1
ATOM 725 N N . GLU A 1 86 ? 6.298 3.267 3.190 1.00 89.31 86 GLU A N 1
ATOM 726 C CA . GLU A 1 86 ? 5.970 2.802 1.842 1.00 89.31 86 GLU A CA 1
ATOM 727 C C . GLU A 1 86 ? 6.162 1.279 1.703 1.00 89.31 86 GLU A C 1
ATOM 729 O O . GLU A 1 86 ? 5.281 0.560 1.227 1.00 89.31 86 GLU A O 1
ATOM 734 N N . ARG A 1 87 ? 7.300 0.737 2.166 1.00 88.62 87 ARG A N 1
ATOM 735 C CA . ARG A 1 87 ? 7.626 -0.691 1.979 1.00 88.62 87 ARG A CA 1
ATOM 736 C C . ARG A 1 87 ? 6.951 -1.625 2.976 1.00 88.62 87 ARG A C 1
ATOM 738 O O . ARG A 1 87 ? 6.683 -2.771 2.620 1.00 88.62 87 ARG A O 1
ATOM 745 N N . ARG A 1 88 ? 6.761 -1.187 4.222 1.00 89.88 88 ARG A N 1
ATOM 746 C CA . ARG A 1 88 ? 6.281 -2.034 5.326 1.00 89.88 88 ARG A CA 1
ATOM 747 C C . ARG A 1 88 ? 4.869 -1.708 5.777 1.00 89.88 88 ARG A C 1
ATOM 749 O O . ARG A 1 88 ? 4.374 -2.453 6.603 1.00 89.88 88 ARG A O 1
ATOM 756 N N . PHE A 1 89 ? 4.226 -0.663 5.265 1.00 92.00 89 PHE A N 1
ATOM 757 C CA . PHE A 1 89 ? 2.833 -0.378 5.593 1.00 92.00 89 PHE A CA 1
ATOM 758 C C . PHE A 1 89 ? 1.976 -0.212 4.341 1.00 92.00 89 PHE A C 1
ATOM 760 O O . PHE A 1 89 ? 1.116 -1.053 4.100 1.00 92.00 89 PHE A O 1
ATOM 767 N N . ALA A 1 90 ? 2.263 0.775 3.491 1.00 91.38 90 ALA A N 1
ATOM 768 C CA . ALA A 1 90 ? 1.397 1.101 2.363 1.00 91.38 90 ALA A CA 1
ATOM 769 C C . ALA A 1 90 ? 1.312 -0.004 1.305 1.00 91.38 90 ALA A C 1
ATOM 771 O O . ALA A 1 90 ? 0.211 -0.420 0.945 1.00 91.38 90 ALA A O 1
ATOM 772 N N . ARG A 1 91 ? 2.449 -0.554 0.860 1.00 90.81 91 ARG A N 1
ATOM 773 C CA . ARG A 1 91 ? 2.444 -1.664 -0.109 1.00 90.81 91 ARG A CA 1
ATOM 774 C C . ARG A 1 91 ? 1.769 -2.930 0.428 1.00 90.81 91 ARG A C 1
ATOM 776 O O . ARG A 1 91 ? 0.906 -3.450 -0.271 1.00 90.81 91 ARG A O 1
ATOM 783 N N . PRO A 1 92 ? 2.100 -3.444 1.633 1.00 92.44 92 PRO A N 1
ATOM 784 C CA . PRO A 1 92 ? 1.388 -4.600 2.171 1.00 92.44 92 PRO A CA 1
ATOM 785 C C . PRO A 1 92 ? -0.104 -4.345 2.391 1.00 92.44 92 PRO A C 1
ATOM 787 O O . PRO A 1 92 ? -0.891 -5.252 2.146 1.00 92.44 92 PRO A O 1
ATOM 790 N N . LEU A 1 93 ? -0.495 -3.139 2.819 1.00 92.50 93 LEU A N 1
ATOM 791 C CA . LEU A 1 93 ? -1.898 -2.785 3.027 1.00 92.50 93 LEU A CA 1
ATOM 792 C C . LEU A 1 93 ? -2.669 -2.780 1.698 1.00 92.50 93 LEU A C 1
ATOM 794 O O . LEU A 1 93 ? -3.729 -3.388 1.605 1.00 92.50 93 LEU A O 1
ATOM 798 N N . ARG A 1 94 ? -2.093 -2.182 0.648 1.00 91.88 94 ARG A N 1
ATOM 799 C CA . ARG A 1 94 ? -2.633 -2.218 -0.720 1.00 91.88 94 ARG A CA 1
ATOM 800 C C . ARG A 1 94 ? -2.744 -3.643 -1.264 1.00 91.88 94 ARG A C 1
ATOM 802 O O . ARG A 1 94 ? -3.745 -3.992 -1.876 1.00 91.88 94 ARG A O 1
ATOM 809 N N . ASP A 1 95 ? -1.723 -4.466 -1.037 1.00 91.69 95 ASP A N 1
ATOM 810 C CA . ASP A 1 95 ? -1.685 -5.866 -1.476 1.00 91.69 95 ASP A CA 1
ATOM 811 C C . ASP A 1 95 ? -2.529 -6.804 -0.574 1.00 91.69 95 ASP A C 1
ATOM 813 O O . ASP A 1 95 ? -2.459 -8.023 -0.734 1.00 91.69 95 ASP A O 1
ATOM 817 N N . ASN A 1 96 ? -3.274 -6.262 0.399 1.00 91.94 96 ASN A N 1
ATOM 818 C CA . ASN A 1 96 ? -4.078 -6.991 1.385 1.00 91.94 96 ASN A CA 1
ATOM 819 C C . ASN A 1 96 ? -3.303 -8.054 2.200 1.00 91.94 96 ASN A C 1
ATOM 821 O O . ASN A 1 96 ? -3.821 -9.115 2.540 1.00 91.94 96 ASN A O 1
ATOM 825 N N . LYS A 1 97 ? -2.033 -7.787 2.520 1.00 93.38 97 LYS A N 1
ATOM 826 C CA . LYS A 1 97 ? -1.148 -8.655 3.323 1.00 93.38 97 LYS A CA 1
ATOM 827 C C . LYS A 1 97 ? -1.088 -8.176 4.774 1.00 93.38 97 LYS A C 1
ATOM 829 O O . LYS A 1 97 ? -0.018 -7.799 5.261 1.00 93.38 97 LYS A O 1
ATOM 834 N N . LEU A 1 98 ? -2.242 -8.163 5.440 1.00 92.88 98 LEU A N 1
ATOM 835 C CA . LEU A 1 98 ? -2.425 -7.569 6.772 1.00 92.88 98 LEU A CA 1
ATOM 836 C C . LEU A 1 98 ? -1.561 -8.241 7.855 1.00 92.88 98 LEU A C 1
ATOM 838 O O . LEU A 1 98 ? -0.973 -7.548 8.686 1.00 92.88 98 LEU A O 1
ATOM 842 N N . ASP A 1 99 ? -1.356 -9.556 7.765 1.00 91.75 99 ASP A N 1
ATOM 843 C CA . ASP A 1 99 ? -0.550 -10.340 8.719 1.00 91.75 99 ASP A CA 1
ATOM 844 C C . ASP A 1 99 ? 0.913 -9.879 8.812 1.00 91.75 99 ASP A C 1
ATOM 846 O O . ASP A 1 99 ? 1.612 -10.124 9.791 1.00 91.75 99 ASP A O 1
ATOM 850 N N . ARG A 1 100 ? 1.423 -9.212 7.768 1.00 91.25 100 ARG A N 1
ATOM 851 C CA . ARG A 1 100 ? 2.811 -8.721 7.733 1.00 91.25 100 ARG A CA 1
ATOM 852 C C . ARG A 1 100 ? 2.980 -7.370 8.418 1.00 91.25 100 ARG A C 1
ATOM 854 O O . ARG A 1 100 ? 4.112 -6.924 8.602 1.00 91.25 100 ARG A O 1
ATOM 861 N N . ILE A 1 101 ? 1.873 -6.705 8.738 1.00 93.56 101 ILE A N 1
ATOM 862 C CA . ILE A 1 101 ? 1.838 -5.315 9.200 1.00 93.56 101 ILE A CA 1
ATOM 863 C C . ILE A 1 101 ? 1.096 -5.148 10.524 1.00 93.56 101 ILE A C 1
ATOM 865 O O . ILE A 1 101 ? 0.853 -4.020 10.949 1.00 93.56 101 ILE A O 1
ATOM 869 N N . THR A 1 102 ? 0.817 -6.252 11.219 1.00 94.06 102 THR A N 1
ATOM 870 C CA . THR A 1 102 ? 0.155 -6.316 12.530 1.00 94.06 102 THR A CA 1
ATOM 871 C C . THR A 1 102 ? 0.675 -5.272 13.528 1.00 94.06 102 THR A C 1
ATOM 873 O O . THR A 1 102 ? -0.148 -4.573 14.118 1.00 94.06 102 THR A O 1
ATOM 876 N N . PRO A 1 103 ? 2.003 -5.064 13.707 1.00 92.19 103 PRO A N 1
ATOM 877 C CA . PRO A 1 103 ? 2.497 -4.064 14.657 1.00 92.19 103 PRO A CA 1
ATOM 878 C C . PRO A 1 103 ? 2.074 -2.636 14.298 1.00 92.19 103 PRO A C 1
ATOM 880 O O . PRO A 1 103 ? 1.734 -1.853 15.177 1.00 92.19 103 PRO A O 1
ATOM 883 N N . ILE A 1 104 ? 2.065 -2.307 13.004 1.00 92.31 104 ILE A N 1
ATOM 884 C CA . ILE A 1 104 ? 1.694 -0.976 12.514 1.00 92.31 104 ILE A CA 1
ATOM 885 C C . ILE A 1 104 ? 0.174 -0.802 12.588 1.00 92.31 104 ILE A C 1
ATOM 887 O O . ILE A 1 104 ? -0.298 0.249 13.008 1.00 92.31 104 ILE A O 1
ATOM 891 N N . LEU A 1 105 ? -0.595 -1.846 12.264 1.00 93.94 105 LEU A N 1
ATOM 892 C CA . LEU A 1 105 ? -2.052 -1.837 12.410 1.00 93.94 105 LEU A CA 1
ATOM 893 C C . LEU A 1 105 ? -2.483 -1.591 13.861 1.00 93.94 105 LEU A C 1
ATOM 895 O O . LEU A 1 105 ? -3.413 -0.819 14.077 1.00 93.94 105 LEU A O 1
ATOM 899 N N . ARG A 1 106 ? -1.780 -2.156 14.856 1.00 94.19 106 ARG A N 1
ATOM 900 C CA . ARG A 1 106 ? -2.043 -1.852 16.277 1.00 94.19 106 ARG A CA 1
ATOM 901 C C . ARG A 1 106 ? -1.889 -0.364 16.577 1.00 94.19 106 ARG A C 1
ATOM 903 O O . ARG A 1 106 ? -2.794 0.223 17.154 1.00 94.19 106 ARG A O 1
ATOM 910 N N . MET A 1 107 ? -0.809 0.261 16.105 1.00 93.31 107 MET A N 1
ATOM 911 C CA . MET A 1 107 ? -0.596 1.704 16.283 1.00 93.31 107 MET A CA 1
ATOM 912 C C . MET A 1 107 ? -1.706 2.535 15.628 1.00 93.31 107 MET A C 1
ATOM 914 O O . MET A 1 107 ? -2.149 3.533 16.191 1.00 93.31 107 MET A O 1
ATOM 918 N N . VAL A 1 108 ? -2.186 2.118 14.452 1.00 93.06 108 VAL A N 1
ATOM 919 C CA . VAL A 1 108 ? -3.296 2.792 13.761 1.00 93.06 108 VAL A CA 1
ATOM 920 C C . VAL A 1 108 ? -4.596 2.662 14.553 1.00 93.06 108 VAL A C 1
ATOM 922 O O . VAL A 1 108 ? -5.292 3.658 14.725 1.00 93.06 108 VAL A O 1
ATOM 925 N N . VAL A 1 109 ? -4.915 1.473 15.071 1.00 93.94 109 VAL A N 1
ATOM 926 C CA . VAL A 1 109 ? -6.107 1.246 15.908 1.00 93.94 109 VAL A CA 1
ATOM 927 C C . VAL A 1 109 ? -6.033 2.045 17.209 1.00 93.94 109 VAL A C 1
ATOM 929 O O . VAL A 1 109 ? -7.020 2.667 17.592 1.00 93.94 109 VAL A O 1
ATOM 932 N N . GLU A 1 110 ? -4.871 2.090 17.859 1.00 92.94 110 GLU A N 1
ATOM 93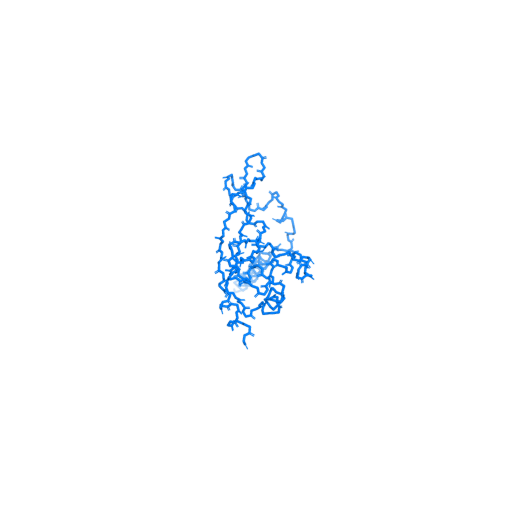3 C CA . GLU A 1 110 ? -4.648 2.897 19.065 1.00 92.94 110 GLU A CA 1
ATOM 934 C C . GLU A 1 110 ? -4.821 4.396 18.792 1.00 92.94 110 GLU A C 1
ATOM 936 O O . GLU A 1 110 ? -5.380 5.126 19.612 1.00 92.94 110 GLU A O 1
ATOM 941 N N . ARG A 1 111 ? -4.357 4.867 17.630 1.00 93.06 111 ARG A N 1
ATOM 942 C CA . ARG A 1 111 ? -4.411 6.282 17.260 1.00 93.06 111 ARG A CA 1
ATOM 943 C C . ARG A 1 111 ? -5.784 6.729 16.763 1.00 93.06 111 ARG A C 1
ATOM 945 O O . ARG A 1 111 ? -6.185 7.859 17.035 1.00 93.06 111 ARG A O 1
ATOM 952 N N . TYR A 1 112 ? -6.489 5.855 16.052 1.00 93.62 112 TYR A N 1
ATOM 953 C CA . TYR A 1 112 ? -7.785 6.119 15.430 1.00 93.62 112 TYR A CA 1
ATOM 954 C C . TYR A 1 112 ? -8.824 5.087 15.899 1.00 93.62 112 TYR A C 1
ATOM 956 O O . TYR A 1 112 ? -9.360 4.322 15.101 1.00 93.62 112 TYR A O 1
ATOM 964 N N . PRO A 1 113 ? -9.186 5.050 17.189 1.00 91.44 113 PRO A N 1
ATOM 965 C CA . PRO A 1 113 ? -10.002 3.969 17.742 1.00 91.44 113 PRO A CA 1
ATOM 966 C C . PRO A 1 113 ? -11.392 3.852 17.114 1.00 91.44 113 PRO A C 1
ATOM 968 O O . PRO A 1 113 ? -11.978 2.778 17.183 1.00 91.44 113 PRO A O 1
ATOM 971 N N . ALA A 1 114 ? -11.900 4.902 16.464 1.00 92.25 114 ALA A N 1
ATOM 972 C CA . ALA A 1 114 ? -13.228 4.942 15.858 1.00 92.25 114 ALA A CA 1
ATOM 973 C C . ALA A 1 114 ? -13.251 4.773 14.324 1.00 92.25 114 ALA A C 1
ATOM 975 O O . ALA A 1 114 ? -14.321 4.919 13.742 1.00 92.25 114 ALA A O 1
ATOM 976 N N . PHE A 1 115 ? -12.127 4.489 13.646 1.00 95.38 115 PHE A N 1
ATOM 977 C CA . PHE A 1 115 ? -12.154 4.349 12.180 1.00 95.38 115 PHE A CA 1
ATOM 978 C C . PHE A 1 115 ? -13.029 3.163 11.733 1.00 95.38 115 PHE A C 1
ATOM 980 O O . PHE A 1 115 ? -13.028 2.114 12.382 1.00 95.38 115 PHE A O 1
ATOM 987 N N . THR A 1 116 ? -13.745 3.320 10.619 1.00 94.88 116 THR A N 1
ATOM 988 C CA . THR A 1 116 ? -14.581 2.291 9.977 1.00 94.88 116 THR A CA 1
ATOM 989 C C . THR A 1 116 ? -13.824 1.531 8.895 1.00 94.88 116 THR A C 1
ATOM 991 O O . THR A 1 116 ? -13.975 0.316 8.769 1.00 94.88 116 THR A O 1
ATOM 994 N N . GLU A 1 117 ? -12.969 2.223 8.145 1.00 95.88 117 GLU A N 1
ATOM 995 C CA . GLU A 1 117 ? -12.120 1.642 7.108 1.00 95.88 117 GLU A CA 1
ATOM 996 C C . GLU A 1 117 ? -10.804 2.410 6.943 1.00 95.88 117 GLU A C 1
ATOM 998 O O . GLU A 1 117 ? -10.694 3.596 7.270 1.00 95.88 117 GLU A O 1
ATOM 1003 N N . LEU A 1 118 ? -9.795 1.714 6.423 1.00 95.56 118 LEU A N 1
ATOM 1004 C CA . LEU A 1 118 ? -8.556 2.301 5.933 1.00 95.56 118 LEU A CA 1
ATOM 1005 C C . LEU A 1 118 ? -8.622 2.379 4.411 1.00 95.56 118 LEU A C 1
ATOM 1007 O O . LEU A 1 118 ? -8.815 1.369 3.737 1.00 95.56 118 LEU A O 1
ATOM 1011 N N . GLN A 1 119 ? -8.421 3.569 3.865 1.00 95.19 119 GLN A N 1
ATOM 1012 C CA . GLN A 1 119 ? -8.345 3.799 2.429 1.00 95.19 119 GLN A CA 1
ATOM 1013 C C . GLN A 1 119 ? -6.900 4.066 2.027 1.00 95.19 119 GLN A C 1
ATOM 1015 O O . GLN A 1 119 ? -6.248 4.948 2.585 1.00 95.19 119 GLN A O 1
ATOM 1020 N N . VAL A 1 120 ? -6.414 3.334 1.030 1.00 93.31 120 VAL A N 1
ATOM 1021 C CA . VAL A 1 120 ? -5.138 3.615 0.373 1.00 93.31 120 VAL A CA 1
ATOM 1022 C C . VAL A 1 120 ? -5.432 4.428 -0.878 1.00 93.31 120 VAL A C 1
ATOM 1024 O O . VAL A 1 120 ? -6.093 3.945 -1.796 1.00 93.31 120 VAL A O 1
ATOM 1027 N N . GLU A 1 121 ? -4.953 5.663 -0.909 1.00 90.50 121 GLU A N 1
ATOM 1028 C CA . GLU A 1 121 ? -4.932 6.513 -2.091 1.00 90.50 121 GLU A CA 1
ATOM 1029 C C . GLU A 1 121 ? -3.590 6.421 -2.795 1.00 90.50 121 GLU A C 1
ATOM 1031 O O . GLU A 1 121 ? -2.531 6.520 -2.174 1.00 90.50 121 GLU A O 1
ATOM 1036 N N . ASP A 1 122 ? -3.649 6.305 -4.112 1.00 86.81 122 ASP A N 1
ATOM 1037 C CA . ASP A 1 122 ? -2.501 6.577 -4.953 1.00 86.81 122 ASP A CA 1
ATOM 1038 C C . ASP A 1 122 ? -2.321 8.087 -5.112 1.00 86.81 122 ASP A C 1
ATOM 1040 O O . ASP A 1 122 ? -3.296 8.837 -5.266 1.00 86.81 122 ASP A O 1
ATOM 1044 N N . TYR A 1 123 ? -1.065 8.521 -5.131 1.00 77.19 123 TYR A N 1
ATOM 1045 C CA . TYR A 1 123 ? -0.667 9.865 -5.527 1.00 77.19 123 TYR A CA 1
ATOM 1046 C C . TYR A 1 123 ? 0.134 9.771 -6.833 1.00 77.19 123 TYR A C 1
ATOM 1048 O O . TYR A 1 123 ? 1.374 9.796 -6.810 1.00 77.19 123 TYR A O 1
ATOM 1056 N N . PRO A 1 124 ? -0.546 9.613 -7.988 1.00 78.25 124 PRO A N 1
ATOM 1057 C CA . PRO A 1 124 ? 0.143 9.473 -9.250 1.00 78.25 124 PRO A CA 1
ATOM 1058 C C . PRO A 1 124 ? 0.618 10.844 -9.725 1.00 78.25 124 PRO A C 1
ATOM 1060 O O . PRO A 1 124 ? -0.092 11.848 -9.619 1.00 78.25 124 PRO A O 1
ATOM 1063 N N . MET A 1 125 ? 1.801 10.877 -10.320 1.00 79.88 125 MET A N 1
ATOM 1064 C CA . MET A 1 125 ? 2.223 11.957 -11.198 1.00 79.88 125 MET A CA 1
ATOM 1065 C C . MET A 1 125 ? 2.085 11.508 -12.647 1.00 79.88 125 MET A C 1
ATOM 1067 O O . MET A 1 125 ? 2.412 10.376 -12.989 1.00 79.88 125 MET A O 1
ATOM 1071 N N . ILE A 1 126 ? 1.595 12.399 -13.499 1.00 81.81 126 ILE A N 1
ATOM 1072 C CA . ILE A 1 126 ? 1.580 12.228 -14.949 1.00 81.81 126 ILE A CA 1
ATOM 1073 C C . ILE A 1 126 ? 2.820 12.918 -15.490 1.00 81.81 126 ILE A C 1
ATOM 1075 O O . ILE A 1 126 ? 3.033 14.105 -15.228 1.00 81.81 126 ILE A O 1
ATOM 1079 N N . ILE A 1 127 ? 3.637 12.198 -16.249 1.00 78.88 127 ILE A N 1
ATOM 1080 C CA . ILE A 1 127 ? 4.719 12.833 -16.997 1.00 78.88 127 ILE A CA 1
ATOM 1081 C C . ILE A 1 127 ? 4.098 13.546 -18.191 1.00 78.88 127 ILE A C 1
ATOM 1083 O O . ILE A 1 127 ? 3.474 12.912 -19.037 1.00 78.88 127 ILE A O 1
ATOM 1087 N N . THR A 1 128 ? 4.274 14.865 -18.249 1.00 79.88 128 THR A N 1
ATOM 1088 C CA . THR A 1 128 ? 3.896 15.669 -19.413 1.00 79.88 128 THR A CA 1
ATOM 1089 C C . THR A 1 128 ? 5.133 16.261 -20.076 1.00 79.88 128 THR A C 1
ATOM 1091 O O . THR A 1 128 ? 6.184 16.395 -19.443 1.00 79.88 128 THR A O 1
ATOM 1094 N N . LYS A 1 129 ? 5.003 16.714 -21.327 1.00 74.25 129 LYS A N 1
ATOM 1095 C CA . LYS A 1 129 ? 6.047 17.504 -22.018 1.00 74.25 129 LYS A CA 1
ATOM 1096 C C . LYS A 1 129 ? 6.529 18.731 -21.234 1.00 74.25 129 LYS A C 1
ATOM 1098 O O . LYS A 1 129 ? 7.664 19.157 -21.414 1.00 74.25 129 LYS A O 1
ATOM 1103 N N . ASN A 1 130 ? 5.684 19.278 -20.361 1.00 77.81 130 ASN A N 1
ATOM 1104 C CA . ASN A 1 130 ? 5.981 20.457 -19.545 1.00 77.81 130 ASN A CA 1
ATOM 1105 C C . ASN A 1 130 ? 6.492 20.093 -18.138 1.00 77.81 130 ASN A C 1
ATOM 1107 O O . ASN A 1 130 ? 6.594 20.964 -17.277 1.00 77.81 130 ASN A O 1
ATOM 1111 N N . GLY A 1 131 ? 6.794 18.813 -17.897 1.00 72.31 131 GLY A N 1
ATOM 1112 C CA . GLY A 1 131 ? 7.222 18.277 -16.609 1.00 72.31 131 GLY A CA 1
ATOM 1113 C C . GLY A 1 131 ? 6.153 17.420 -15.917 1.00 72.31 131 GLY A C 1
ATOM 1114 O O . GLY A 1 131 ? 5.047 17.239 -16.437 1.00 72.31 131 GLY A O 1
ATOM 1115 N N . PRO A 1 132 ? 6.476 16.846 -14.748 1.00 78.75 132 PRO A N 1
ATOM 1116 C CA . PRO A 1 132 ? 5.535 16.042 -13.982 1.00 78.75 132 PRO A CA 1
ATOM 1117 C C . PRO A 1 132 ? 4.395 16.910 -13.435 1.00 78.75 132 PRO A C 1
ATOM 1119 O O . PRO A 1 132 ? 4.627 17.955 -12.828 1.00 78.75 132 PRO A O 1
ATOM 1122 N N . GLN A 1 133 ? 3.160 16.461 -13.632 1.00 81.38 133 GLN A N 1
ATOM 1123 C CA . GLN A 1 133 ? 1.954 17.088 -13.094 1.00 81.38 133 GLN A CA 1
ATOM 1124 C C . GLN A 1 133 ? 1.224 16.120 -12.165 1.00 81.38 133 GLN A C 1
ATOM 1126 O O . GLN A 1 133 ? 1.258 14.908 -12.367 1.00 81.38 133 GLN A O 1
ATOM 1131 N N . GLY A 1 134 ? 0.553 16.639 -11.137 1.00 79.81 134 GLY A N 1
ATOM 1132 C CA . GLY A 1 134 ? -0.277 15.807 -10.265 1.00 79.81 134 GLY A CA 1
ATOM 1133 C C . GLY A 1 134 ? -1.457 15.212 -11.037 1.00 79.81 134 GLY A C 1
ATOM 1134 O O . GLY A 1 134 ? -2.175 15.937 -11.722 1.00 79.81 134 GLY A O 1
ATOM 1135 N N . ALA A 1 135 ? -1.664 13.901 -10.922 1.00 78.44 135 ALA A N 1
ATOM 1136 C CA . ALA A 1 135 ? -2.863 13.242 -11.422 1.00 78.44 135 ALA A CA 1
ATOM 1137 C C . ALA A 1 135 ? -4.010 13.357 -10.407 1.00 78.44 135 ALA A C 1
ATOM 1139 O O . ALA A 1 135 ? -3.800 13.616 -9.219 1.00 78.44 135 ALA A O 1
ATOM 1140 N N . SER A 1 136 ? -5.235 13.079 -10.856 1.00 81.50 136 SER A N 1
ATOM 1141 C CA . SER A 1 136 ? -6.347 12.829 -9.939 1.00 81.50 136 SER A CA 1
ATOM 1142 C C . SER A 1 136 ? -6.002 11.668 -9.007 1.00 81.50 136 SER A C 1
ATOM 1144 O O . SER A 1 136 ? -5.610 10.592 -9.463 1.00 81.50 136 SER A O 1
ATOM 1146 N N . ARG A 1 137 ? -6.160 11.897 -7.701 1.00 83.00 137 ARG A N 1
ATOM 1147 C CA . ARG A 1 137 ? -5.990 10.862 -6.679 1.00 83.00 137 ARG A CA 1
ATOM 1148 C C . ARG A 1 137 ? -7.064 9.803 -6.852 1.00 83.00 137 ARG A C 1
ATOM 1150 O O . ARG A 1 137 ? -8.207 10.124 -7.179 1.00 83.00 137 ARG A O 1
ATOM 1157 N N . GLN A 1 138 ? -6.694 8.555 -6.612 1.00 86.06 138 GLN A N 1
ATOM 1158 C CA . GLN A 1 138 ? -7.612 7.433 -6.705 1.00 86.06 138 GLN A CA 1
ATOM 1159 C C . GLN A 1 138 ? -7.445 6.545 -5.483 1.00 86.06 138 GLN A C 1
ATOM 1161 O O . GLN A 1 138 ? -6.327 6.188 -5.119 1.00 86.06 138 GLN A O 1
ATOM 1166 N N . VAL A 1 139 ? -8.563 6.172 -4.866 1.00 90.31 139 VAL A N 1
ATOM 1167 C CA . VAL A 1 139 ? -8.570 5.124 -3.847 1.00 90.31 139 VAL A CA 1
ATOM 1168 C C . VAL A 1 139 ? -8.354 3.793 -4.559 1.00 90.31 139 VAL A C 1
ATOM 1170 O O . VAL A 1 139 ? -9.158 3.393 -5.400 1.00 90.31 139 VAL A O 1
ATOM 1173 N N . ILE A 1 140 ? -7.240 3.140 -4.252 1.00 90.25 140 ILE A N 1
ATOM 1174 C CA . ILE A 1 140 ? -6.808 1.889 -4.884 1.00 90.25 140 ILE A CA 1
ATOM 1175 C C . ILE A 1 140 ? -7.065 0.669 -4.002 1.00 90.25 140 ILE A C 1
ATOM 1177 O O . ILE A 1 140 ? -7.119 -0.447 -4.509 1.00 90.25 140 ILE A O 1
ATOM 1181 N N . ALA A 1 141 ? -7.235 0.868 -2.694 1.00 92.31 141 ALA A N 1
ATOM 1182 C CA . ALA A 1 141 ? -7.625 -0.187 -1.770 1.00 92.31 141 ALA A CA 1
ATOM 1183 C C . ALA A 1 141 ? -8.469 0.382 -0.629 1.00 92.31 141 ALA A C 1
ATOM 1185 O 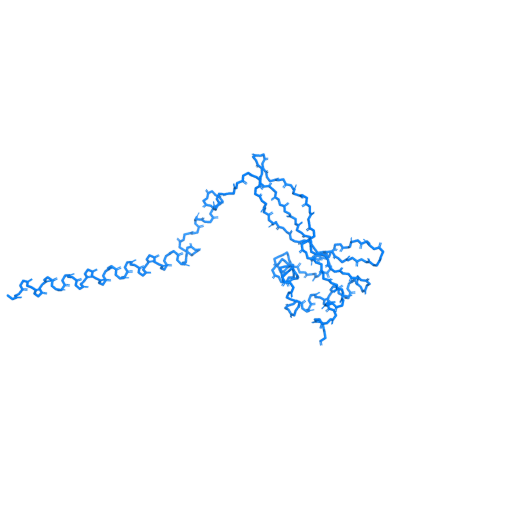O . ALA A 1 141 ? -8.217 1.489 -0.149 1.00 92.31 141 ALA A O 1
ATOM 1186 N N . VAL A 1 142 ? -9.447 -0.404 -0.188 1.00 95.06 142 VAL A N 1
ATOM 1187 C CA . VAL A 1 142 ? -10.290 -0.119 0.974 1.00 95.06 142 VAL A CA 1
ATOM 1188 C C . VAL A 1 142 ? -10.265 -1.350 1.865 1.00 95.06 142 VAL A C 1
ATOM 1190 O O . VAL A 1 142 ? -10.564 -2.452 1.408 1.00 95.06 142 VAL A O 1
ATOM 1193 N N . ILE A 1 143 ? -9.866 -1.167 3.119 1.00 95.69 143 ILE A N 1
ATOM 1194 C CA . ILE A 1 143 ? -9.717 -2.238 4.096 1.00 95.69 143 ILE A CA 1
ATOM 1195 C C . ILE A 1 143 ? -10.683 -1.943 5.244 1.00 95.69 143 ILE A C 1
ATOM 1197 O O . ILE A 1 143 ? -10.455 -0.985 5.990 1.00 95.69 143 ILE A O 1
ATOM 1201 N N . PRO A 1 144 ? -11.760 -2.727 5.409 1.00 95.56 144 PRO A N 1
ATOM 1202 C CA . PRO A 1 144 ? -12.703 -2.504 6.493 1.00 95.56 144 PRO A CA 1
ATOM 1203 C C . PRO A 1 144 ? -12.040 -2.795 7.841 1.00 95.56 144 PRO A C 1
ATOM 1205 O O . PRO A 1 144 ? -11.173 -3.667 7.954 1.00 95.56 144 PRO A O 1
ATOM 1208 N N . ARG A 1 145 ? -12.488 -2.108 8.894 1.00 93.38 145 ARG A N 1
ATOM 1209 C CA . ARG A 1 145 ? -12.000 -2.330 10.261 1.00 93.38 145 ARG A CA 1
ATOM 1210 C C . ARG A 1 145 ? -12.111 -3.792 10.693 1.00 93.38 145 ARG A C 1
ATOM 1212 O O . ARG A 1 145 ? -11.198 -4.290 11.338 1.00 93.38 145 ARG A O 1
ATOM 1219 N N . SER A 1 146 ? -13.173 -4.492 10.296 1.00 94.19 146 SER A N 1
ATOM 1220 C CA . SER A 1 146 ? -13.354 -5.917 10.604 1.00 94.19 146 SER A CA 1
ATOM 1221 C C . SER A 1 146 ? -12.188 -6.783 10.116 1.00 94.19 146 SER A C 1
ATOM 1223 O O . SER A 1 146 ? -11.731 -7.648 10.857 1.00 94.19 146 SER A O 1
ATOM 1225 N N . ALA A 1 147 ? -11.658 -6.513 8.919 1.00 93.88 147 ALA A N 1
ATOM 1226 C CA . ALA A 1 147 ? -10.503 -7.231 8.378 1.00 93.88 147 ALA A CA 1
ATOM 1227 C C . ALA A 1 147 ? -9.214 -6.889 9.139 1.00 93.88 147 ALA A C 1
ATOM 1229 O O . ALA A 1 147 ? -8.367 -7.753 9.358 1.00 93.88 147 ALA A O 1
ATOM 1230 N N . VAL A 1 148 ? -9.073 -5.634 9.582 1.00 92.50 148 VAL A N 1
ATOM 1231 C CA . VAL A 1 148 ? -7.955 -5.226 10.443 1.00 92.50 148 VAL A CA 1
ATOM 1232 C C . VAL A 1 148 ? -8.020 -5.958 11.783 1.00 92.50 148 VAL A C 1
ATOM 1234 O O . VAL A 1 148 ? -7.015 -6.497 12.225 1.00 92.50 148 VAL A O 1
ATOM 1237 N N . GLU A 1 149 ? -9.189 -6.013 12.418 1.00 92.12 149 GLU A N 1
ATOM 1238 C CA . GLU A 1 149 ? -9.379 -6.705 13.696 1.00 92.12 149 GLU A CA 1
ATOM 1239 C C . GLU A 1 149 ? -9.156 -8.214 13.583 1.00 92.12 149 GLU A C 1
ATOM 1241 O O . GLU A 1 149 ? -8.575 -8.807 14.486 1.00 92.12 149 GLU A O 1
ATOM 1246 N N . GLU A 1 150 ? -9.572 -8.833 12.478 1.00 92.56 150 GLU A N 1
ATOM 1247 C CA . GLU A 1 150 ? -9.296 -10.243 12.198 1.00 92.56 150 GLU A CA 1
ATOM 1248 C C . GLU A 1 150 ? -7.793 -10.519 12.094 1.00 92.56 150 GLU A C 1
ATOM 1250 O O . GLU A 1 150 ? -7.309 -11.449 12.729 1.00 92.56 150 GLU A O 1
ATOM 1255 N N . ALA A 1 151 ? -7.042 -9.664 11.396 1.00 91.19 151 ALA A N 1
ATOM 1256 C CA . ALA A 1 151 ? -5.588 -9.786 11.273 1.00 91.19 151 ALA A CA 1
ATOM 1257 C C . ALA A 1 151 ? -4.816 -9.490 12.577 1.00 91.19 151 ALA A C 1
ATOM 1259 O O . ALA A 1 151 ? -3.617 -9.763 12.665 1.00 91.19 151 ALA A O 1
ATOM 1260 N N . LEU A 1 152 ? -5.465 -8.872 13.572 1.00 91.12 152 LEU A N 1
ATOM 1261 C CA . LEU A 1 152 ? -4.872 -8.554 14.875 1.00 91.12 152 LEU A CA 1
ATOM 1262 C C . LEU A 1 152 ? -5.113 -9.631 15.947 1.00 91.12 152 LEU A C 1
ATOM 1264 O O . LEU A 1 152 ? -4.475 -9.540 17.004 1.00 91.12 152 LEU A O 1
ATOM 1268 N N . LYS A 1 153 ? -6.017 -10.589 15.696 1.00 87.62 153 LYS A N 1
ATOM 1269 C CA . LYS A 1 153 ? -6.298 -11.736 16.576 1.00 87.62 153 LYS A CA 1
ATOM 1270 C C . LYS A 1 153 ? -5.155 -12.746 16.557 1.00 87.62 153 LYS A C 1
ATOM 1272 O O . LYS A 1 153 ? -4.843 -13.249 17.659 1.00 87.62 153 LYS A O 1
#

pLDDT: mean 82.63, std 12.82, range [52.56, 95.88]

Sequence (153 aa):
MRLQLELYRFRLLSLVIILVLGAQLIASFGHANRFFPFMWYPMYATAHFDGERINVEHRIYAVAPDGSRHYVDPARDLRIDFWRYERRFARPLRDNKLDRITPILRMVVERYPAFTELQVEDYPMIITKNGPQGASRQVIAVIPRSAVEEALK

Foldseek 3Di:
DVVVVVVVVVVVVVVVVVVVVVVVVCVCVVPVVPPPVPCPPPVNPDDDDQFDKDQDAKWKWFAAPVRDTHTCDCCPQVVHDRVCCRPQPQVCVLVVVLLSNLVSLVSVCVRCVGGQKMWIKTFIWGQHPVGTDTDDIDGRDIGGVVSNVVSND

Organism: NCBI:txid1088721

Secondary structure (DSSP, 8-state):
-HHHHHHHHHHHHHHHHHHHHHHHHHHHHHTHHHH-GGGGSTTTS--PPTT-EEEEEEEEEEEPTTS-EEE--TTTTS---HHHHIIIIIHHHHTT-GGGSHHHHHHHHHH-TT-SEEEEEEEEEEEETTEEEEPPPEEEEEEEHHHHHHHH-